Protein AF-A0A2S7TX68-F1 (afdb_monomer)

Solvent-accessible surface area (backbone atoms only — not comparable to full-atom values): 6000 Å² total; per-residue (Å²): 135,62,68,66,60,54,52,49,52,52,49,48,64,75,57,64,73,52,38,46,40,52,77,67,26,56,92,69,41,38,45,76,68,87,38,68,46,36,51,52,76,59,56,81,82,68,57,53,60,65,21,33,40,27,31,75,86,26,79,43,61,33,36,31,68,41,94,58,31,34,39,33,76,38,80,91,75,73,43,74,50,74,42,48,44,85,48,91,53,70,70,32,75,36,54,26,41,32,28,41,48,67,81,80,113

Foldseek 3Di:
DDVVVVVVVVVCVVVPAALLCVVVCNVVQKDFPPQKDFLLPDDQPSADFQKWWRFPVSHFIWGDHGPQKIWGCAPVVNGIDIDGLNDPHPRSVGMTTIIHGNVVD

Radius of gyration: 14.01 Å; Cα contacts (8 Å, |Δi|>4): 182; chains: 1; bounding box: 42×28×25 Å

Sequence (105 aa):
MNPALGREALLQWWQDTSAKSLLGSYRNNTTARGTSGLIKNFEPNDAQARDLAVTKSGLHVIVYLGDSRWIQADPAEGKVHTSSNTGDSIWFHMPVEILHCILLD

Mean predicted aligned error: 4.77 Å

Structure (mmCIF, N/CA/C/O backbone):
data_AF-A0A2S7TX68-F1
#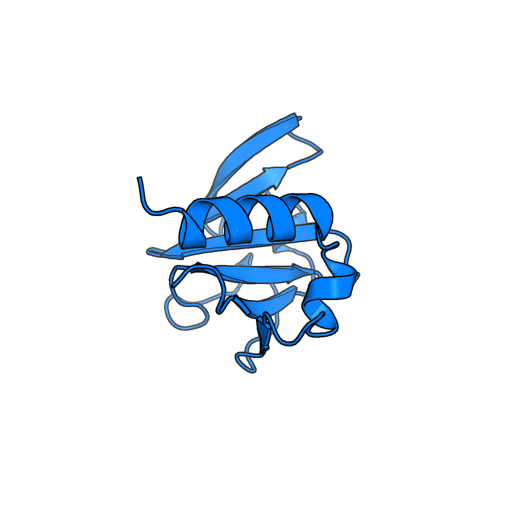
_entry.id   AF-A0A2S7TX68-F1
#
loop_
_atom_site.group_PDB
_atom_site.id
_atom_site.type_symbol
_atom_site.label_atom_id
_atom_site.label_alt_id
_atom_site.label_comp_id
_atom_site.label_asym_id
_atom_site.label_entity_id
_atom_site.label_seq_id
_atom_site.pdbx_PDB_ins_code
_atom_site.Cartn_x
_atom_site.Cartn_y
_atom_site.Cartn_z
_atom_site.occupancy
_atom_site.B_iso_or_equiv
_atom_site.auth_seq_id
_atom_site.auth_comp_id
_atom_site.auth_asym_id
_atom_site.auth_atom_id
_atom_site.pdbx_PDB_model_num
ATOM 1 N N . MET A 1 1 ? -27.936 -1.387 -13.273 1.00 60.06 1 MET A N 1
ATOM 2 C CA . MET A 1 1 ? -27.060 -0.729 -12.275 1.00 60.06 1 MET A CA 1
ATOM 3 C C . MET A 1 1 ? -27.665 -0.926 -10.898 1.00 60.06 1 MET A C 1
ATOM 5 O O . MET A 1 1 ? -28.875 -0.789 -10.778 1.00 60.06 1 MET A O 1
ATOM 9 N N . ASN A 1 2 ? -26.858 -1.272 -9.891 1.00 87.38 2 ASN A N 1
ATOM 10 C CA . ASN A 1 2 ? -27.320 -1.383 -8.507 1.00 87.38 2 ASN A CA 1
ATOM 11 C C . ASN A 1 2 ? -27.215 0.004 -7.832 1.00 87.38 2 ASN A C 1
ATOM 13 O O . ASN A 1 2 ? -26.095 0.486 -7.645 1.00 87.38 2 ASN A O 1
ATOM 17 N N . PRO A 1 3 ? -28.334 0.666 -7.486 1.00 85.88 3 PRO A N 1
ATOM 18 C CA . PRO A 1 3 ? -28.313 2.008 -6.903 1.00 85.88 3 PRO A CA 1
ATOM 19 C C . PRO A 1 3 ? -27.631 2.057 -5.528 1.00 85.88 3 PRO A C 1
ATOM 21 O O . PRO A 1 3 ? -27.073 3.095 -5.174 1.00 85.88 3 PRO A O 1
ATOM 24 N N . ALA A 1 4 ? -27.602 0.945 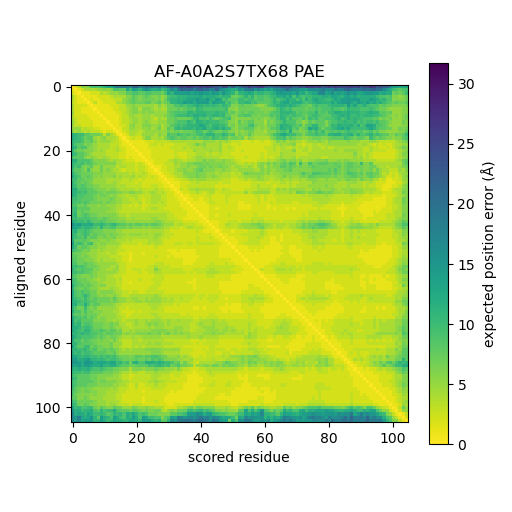-4.783 1.00 85.69 4 ALA A N 1
ATOM 25 C CA . ALA A 1 4 ? -26.864 0.863 -3.525 1.00 85.69 4 ALA A CA 1
ATOM 26 C C . ALA A 1 4 ? -25.349 0.983 -3.757 1.00 85.69 4 ALA A C 1
ATOM 28 O O . ALA A 1 4 ? -24.699 1.796 -3.108 1.00 85.69 4 ALA A O 1
ATOM 29 N N . LEU A 1 5 ? -24.806 0.268 -4.751 1.00 84.62 5 LEU A N 1
ATOM 30 C CA . LEU A 1 5 ? -23.384 0.365 -5.114 1.00 84.62 5 LEU A CA 1
ATOM 31 C C . LEU A 1 5 ? -23.020 1.763 -5.631 1.00 84.62 5 LEU A C 1
ATOM 33 O O . LEU A 1 5 ? -21.951 2.275 -5.320 1.00 84.62 5 LEU A O 1
ATOM 37 N N . GLY A 1 6 ? -23.924 2.407 -6.379 1.00 86.25 6 GLY A N 1
ATOM 38 C CA . GLY A 1 6 ? -23.725 3.787 -6.831 1.00 86.25 6 GLY A CA 1
ATOM 39 C C . GLY A 1 6 ? -23.638 4.783 -5.670 1.00 86.25 6 GLY A C 1
ATOM 40 O O . GLY A 1 6 ? -22.769 5.652 -5.663 1.00 86.25 6 GLY A O 1
ATOM 41 N N . ARG A 1 7 ? -24.502 4.634 -4.659 1.00 86.62 7 ARG A N 1
ATOM 42 C CA . ARG A 1 7 ? -24.459 5.452 -3.441 1.00 86.62 7 ARG A CA 1
ATOM 43 C C . ARG A 1 7 ? -23.177 5.218 -2.644 1.00 86.62 7 ARG A C 1
ATOM 45 O O . ARG A 1 7 ? -22.575 6.189 -2.198 1.00 86.62 7 ARG A O 1
ATOM 52 N N . GLU A 1 8 ? -22.761 3.967 -2.475 1.00 82.88 8 GLU A N 1
ATOM 53 C CA . GLU A 1 8 ? -21.527 3.646 -1.752 1.00 82.88 8 GLU A CA 1
ATOM 54 C C . GLU A 1 8 ? -20.292 4.197 -2.466 1.00 82.88 8 GLU A C 1
ATOM 56 O O . GLU A 1 8 ? -19.464 4.834 -1.824 1.00 82.88 8 GLU A O 1
ATOM 61 N N . ALA A 1 9 ? -20.205 4.084 -3.793 1.00 82.38 9 ALA A N 1
ATOM 62 C CA . ALA A 1 9 ? -19.108 4.683 -4.554 1.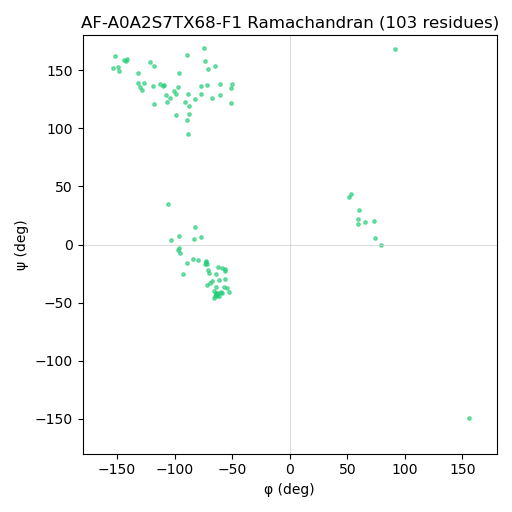00 82.38 9 ALA A CA 1
ATOM 63 C C . ALA A 1 9 ? -19.019 6.210 -4.359 1.00 82.38 9 ALA A C 1
ATOM 65 O O . ALA A 1 9 ? -17.930 6.749 -4.165 1.00 82.38 9 ALA A O 1
ATOM 66 N N . LEU A 1 10 ? -20.162 6.909 -4.352 1.00 85.38 10 LEU A N 1
ATOM 67 C CA . LEU A 1 10 ? -20.210 8.351 -4.083 1.00 85.38 10 LEU A CA 1
ATOM 68 C C . LEU A 1 10 ? -19.792 8.691 -2.650 1.00 85.38 10 LEU A C 1
ATOM 70 O O . LEU A 1 10 ? -19.084 9.674 -2.440 1.00 85.38 10 LEU A O 1
ATOM 74 N N . LEU A 1 11 ? -20.213 7.889 -1.669 1.00 84.19 11 LEU A N 1
ATOM 75 C CA . LEU A 1 11 ? -19.794 8.066 -0.281 1.00 84.19 11 LEU A CA 1
ATOM 76 C C . LEU A 1 11 ? -18.291 7.851 -0.117 1.00 84.19 11 LEU A C 1
ATOM 78 O O . LEU A 1 11 ? -17.657 8.647 0.565 1.00 84.19 11 LEU A O 1
ATOM 82 N N . GLN A 1 12 ? -17.716 6.840 -0.772 1.00 78.69 12 GLN A N 1
ATOM 83 C CA . GLN A 1 12 ? -16.273 6.594 -0.751 1.00 78.69 12 GLN A CA 1
ATOM 84 C C . GLN A 1 12 ? -15.491 7.741 -1.385 1.00 78.69 12 GLN A C 1
ATOM 86 O O . GLN A 1 12 ? -14.522 8.205 -0.798 1.00 78.69 12 GLN A O 1
ATOM 91 N N . TRP A 1 13 ? -15.946 8.255 -2.530 1.00 83.06 13 TRP A N 1
ATOM 92 C CA . TRP A 1 13 ? -15.321 9.419 -3.157 1.00 83.06 13 TRP A CA 1
ATOM 93 C C . TRP A 1 13 ? -15.405 10.66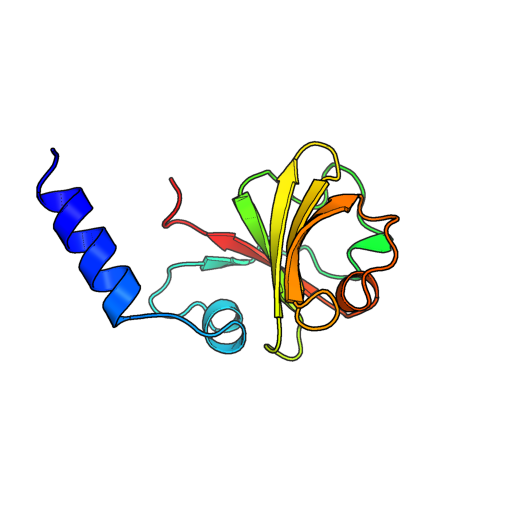9 -2.270 1.00 83.06 13 TRP A C 1
ATOM 95 O O . TRP A 1 13 ? -14.431 11.401 -2.129 1.00 83.06 13 TRP A O 1
ATOM 105 N N . TRP A 1 14 ? -16.554 10.906 -1.629 1.00 85.00 14 TRP A N 1
ATOM 106 C CA . TRP A 1 14 ? -16.724 12.035 -0.710 1.00 85.00 14 TRP A CA 1
ATOM 107 C C . TRP A 1 14 ? -15.879 11.896 0.563 1.00 85.00 14 TRP A C 1
ATOM 109 O O . TRP A 1 14 ? -15.454 12.888 1.150 1.00 85.00 14 TRP A O 1
ATOM 119 N N . GLN A 1 15 ? -15.657 10.661 1.008 1.00 82.88 15 GLN A N 1
ATOM 120 C CA . GLN A 1 15 ? -14.942 10.315 2.237 1.00 82.88 15 GLN A CA 1
ATOM 121 C C . GLN A 1 15 ? -13.545 9.779 1.926 1.00 82.88 15 GLN A C 1
ATOM 123 O O . GLN A 1 15 ? -13.054 8.888 2.628 1.00 82.88 15 GLN A O 1
ATOM 128 N N . ASP A 1 16 ? -12.930 10.324 0.873 1.00 81.44 16 ASP A N 1
ATOM 129 C CA . ASP A 1 16 ? -11.615 9.906 0.419 1.00 81.44 16 ASP A CA 1
ATOM 130 C C . ASP A 1 16 ? -10.619 9.897 1.585 1.00 81.44 16 ASP A C 1
ATOM 132 O O . ASP A 1 16 ? -10.611 10.773 2.460 1.00 81.44 16 ASP A O 1
ATOM 136 N N . THR A 1 17 ? -9.837 8.826 1.659 1.00 84.50 17 THR A N 1
ATOM 137 C CA . THR A 1 17 ? -9.131 8.446 2.881 1.00 84.50 17 THR A CA 1
ATOM 138 C C . THR A 1 17 ? -7.629 8.471 2.646 1.00 84.50 17 THR A C 1
ATOM 140 O O . THR A 1 17 ? -7.094 7.739 1.821 1.00 84.50 17 THR A O 1
ATOM 143 N N . SER A 1 18 ? -6.923 9.293 3.427 1.00 88.88 18 SER A N 1
ATOM 144 C CA . SER A 1 18 ? -5.458 9.339 3.388 1.00 88.88 18 SER A CA 1
ATOM 145 C C . SER A 1 18 ? -4.828 8.018 3.847 1.00 88.88 18 SER A C 1
ATOM 147 O O . SER A 1 18 ? -5.385 7.320 4.698 1.00 88.88 18 SER A O 1
ATOM 149 N N . ALA A 1 19 ? -3.613 7.719 3.381 1.00 86.38 19 ALA A N 1
ATOM 150 C CA . ALA A 1 19 ? -2.837 6.569 3.855 1.00 86.38 19 ALA A CA 1
ATOM 151 C C . ALA A 1 19 ? -2.701 6.548 5.394 1.00 86.38 19 ALA A C 1
ATOM 153 O O . ALA A 1 19 ? -2.902 5.516 6.032 1.00 86.38 19 ALA A O 1
ATOM 154 N N . LYS A 1 20 ? -2.477 7.706 6.025 1.00 90.62 20 LYS A N 1
ATOM 155 C CA . LYS A 1 20 ? -2.468 7.834 7.491 1.00 90.62 20 LYS A CA 1
ATOM 156 C C . LYS A 1 20 ? -3.797 7.426 8.140 1.00 90.62 20 LYS A C 1
ATOM 158 O O . LYS A 1 20 ? -3.797 6.779 9.184 1.00 90.62 20 LYS A O 1
ATOM 163 N N . SER A 1 21 ? -4.923 7.800 7.538 1.00 89.06 21 SER A N 1
ATOM 164 C CA . SER A 1 21 ? -6.257 7.446 8.034 1.00 89.06 21 SER A CA 1
ATOM 165 C C . SER A 1 21 ? -6.555 5.948 7.882 1.00 89.06 21 SER A C 1
ATOM 167 O O . SER A 1 21 ? -7.214 5.381 8.753 1.00 89.06 21 SER A O 1
ATOM 169 N N . LEU A 1 22 ? -6.033 5.291 6.836 1.00 88.69 22 LEU A N 1
ATOM 170 C CA . LEU A 1 22 ? -6.135 3.834 6.667 1.00 88.69 22 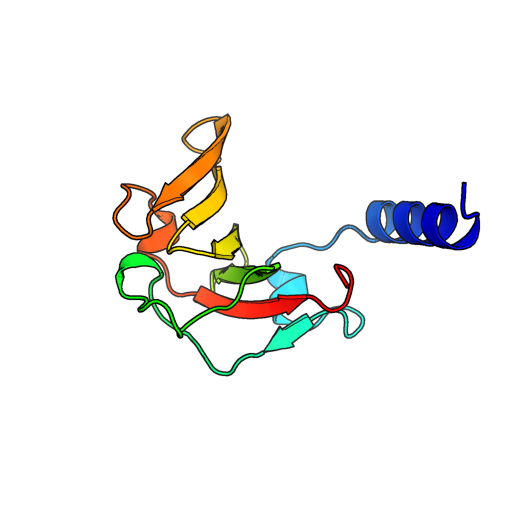LEU A CA 1
ATOM 171 C C . LEU A 1 22 ? -5.446 3.085 7.818 1.00 88.69 22 LEU A C 1
ATOM 173 O O . LEU A 1 22 ? -6.046 2.190 8.404 1.00 88.69 22 LEU A O 1
ATOM 177 N N . LEU A 1 23 ? -4.241 3.502 8.229 1.00 89.56 23 LEU A N 1
ATOM 178 C CA . LEU A 1 23 ? -3.571 2.926 9.411 1.00 89.56 23 LEU A CA 1
ATOM 179 C C . LEU A 1 23 ? -4.420 3.049 10.684 1.00 89.56 23 LEU A C 1
ATOM 181 O O . LEU A 1 23 ? -4.426 2.153 11.522 1.00 89.56 23 LEU A O 1
ATOM 185 N N . GLY A 1 24 ? -5.153 4.156 10.821 1.00 88.12 24 GLY A N 1
ATOM 186 C CA . GLY A 1 24 ? -6.062 4.406 11.940 1.00 88.12 24 GLY A CA 1
ATOM 187 C C . GLY A 1 24 ? -7.393 3.655 11.862 1.00 88.12 24 GLY A C 1
ATOM 188 O O . GLY A 1 24 ? -8.270 3.928 12.676 1.00 88.12 24 GLY A O 1
ATOM 189 N N . SER A 1 25 ? -7.572 2.755 10.888 1.00 85.31 25 SER A N 1
ATOM 190 C CA . SER A 1 25 ? -8.835 2.050 10.637 1.00 85.31 25 SER A CA 1
ATOM 191 C C . SER A 1 25 ? -10.019 3.007 10.485 1.00 85.31 25 SER A C 1
ATOM 193 O O . SER A 1 25 ? -11.090 2.786 11.051 1.00 85.31 25 SER A O 1
ATOM 195 N N . TYR A 1 26 ? -9.830 4.108 9.745 1.00 84.50 26 TYR A N 1
ATOM 196 C CA . TYR A 1 26 ? -10.869 5.118 9.557 1.00 84.50 26 TYR A CA 1
ATOM 197 C C . TYR A 1 26 ? -12.185 4.474 9.103 1.00 84.50 26 TYR A C 1
ATOM 199 O O . TYR A 1 26 ? -12.246 3.765 8.098 1.00 84.50 26 TYR A O 1
ATOM 207 N N . ARG A 1 27 ? -13.236 4.706 9.900 1.00 84.38 27 ARG A N 1
ATOM 208 C CA . ARG A 1 27 ? -14.588 4.148 9.718 1.00 84.38 27 ARG A CA 1
ATOM 209 C C . ARG A 1 27 ? -14.667 2.616 9.723 1.00 84.38 27 ARG A C 1
ATOM 211 O O . ARG A 1 27 ? -15.653 2.067 9.248 1.00 84.38 27 ARG A O 1
ATOM 218 N N . ASN A 1 28 ? -13.679 1.945 10.315 1.00 85.44 28 ASN A N 1
ATOM 219 C CA . ASN A 1 28 ? -13.567 0.487 10.393 1.00 85.44 28 ASN A CA 1
ATOM 220 C C . ASN A 1 28 ? -13.494 -0.198 9.015 1.00 85.44 28 ASN A C 1
ATOM 222 O O . ASN A 1 28 ? -13.926 -1.336 8.865 1.00 85.44 28 ASN A O 1
ATOM 226 N N . ASN A 1 29 ? -12.950 0.496 8.010 1.00 85.75 29 ASN A N 1
ATOM 227 C CA . ASN A 1 29 ? -12.867 -0.010 6.635 1.00 85.75 29 ASN A CA 1
ATOM 228 C C . ASN A 1 29 ? -11.653 -0.919 6.381 1.00 85.75 29 ASN A C 1
ATOM 230 O O . ASN A 1 29 ? -11.582 -1.583 5.345 1.00 85.75 29 ASN A O 1
ATOM 234 N N . THR A 1 30 ? -10.697 -0.947 7.310 1.00 90.19 30 THR A N 1
ATOM 235 C CA . THR A 1 30 ? -9.479 -1.754 7.220 1.00 90.19 30 THR A CA 1
ATOM 236 C C . THR A 1 30 ? -9.231 -2.529 8.504 1.00 90.19 30 THR A C 1
ATOM 238 O O . THR A 1 30 ? -9.514 -2.037 9.595 1.00 90.19 30 THR A O 1
ATOM 241 N N . THR A 1 31 ? -8.645 -3.716 8.379 1.00 92.19 31 THR A N 1
ATOM 242 C CA . THR A 1 31 ? -8.189 -4.538 9.507 1.00 92.19 31 THR A CA 1
ATOM 243 C C . THR A 1 31 ? -6.723 -4.907 9.327 1.00 92.19 31 THR A C 1
ATOM 245 O O . THR A 1 31 ? -6.279 -5.208 8.223 1.00 92.19 31 THR A O 1
ATOM 248 N N . ALA A 1 32 ? -5.936 -4.861 10.402 1.00 92.88 32 ALA A N 1
ATOM 249 C CA . ALA A 1 32 ? -4.527 -5.237 10.336 1.00 92.88 32 ALA A CA 1
ATOM 250 C C . ALA A 1 32 ? -4.372 -6.755 10.173 1.00 92.88 32 ALA A C 1
ATOM 252 O O . ALA A 1 32 ? -5.027 -7.529 10.871 1.00 92.88 32 ALA A O 1
ATOM 253 N N . ARG A 1 33 ? -3.454 -7.183 9.299 1.00 91.19 33 ARG A N 1
ATOM 254 C CA . ARG A 1 33 ? -3.091 -8.602 9.144 1.00 91.19 33 ARG A CA 1
ATOM 255 C C . ARG A 1 33 ? -2.129 -9.116 10.209 1.00 91.19 33 ARG A C 1
ATOM 257 O O . ARG A 1 33 ? -1.879 -10.315 10.275 1.00 91.19 33 ARG A O 1
ATOM 264 N N . GLY A 1 34 ? -1.514 -8.211 10.967 1.00 91.62 34 GLY A N 1
ATOM 265 C CA . GLY A 1 34 ? -0.381 -8.525 11.840 1.00 91.62 34 GLY A CA 1
ATOM 266 C C . GLY A 1 34 ? 0.935 -8.753 11.087 1.00 91.62 34 GLY A C 1
ATOM 267 O O . GLY A 1 34 ? 1.930 -9.115 11.708 1.00 91.62 34 GLY A O 1
ATOM 268 N N . THR A 1 35 ? 0.959 -8.533 9.767 1.00 95.19 35 THR A N 1
ATOM 269 C CA . THR A 1 35 ? 2.180 -8.577 8.954 1.00 95.19 35 THR A CA 1
ATOM 270 C C . THR A 1 35 ? 2.701 -7.162 8.729 1.00 95.19 35 THR A C 1
ATOM 272 O O . THR A 1 35 ? 1.955 -6.270 8.324 1.00 95.19 35 THR A O 1
ATOM 275 N N . SER A 1 36 ? 3.989 -6.946 9.000 1.00 96.81 36 SER A N 1
ATOM 276 C CA . SER A 1 36 ? 4.654 -5.652 8.829 1.00 96.81 36 SER A CA 1
ATOM 277 C C . SER A 1 36 ? 6.125 -5.851 8.467 1.00 96.81 36 SER A C 1
ATOM 279 O O . SER A 1 36 ? 6.722 -6.862 8.832 1.00 96.81 36 SER A O 1
ATOM 281 N N . GLY A 1 37 ? 6.729 -4.896 7.761 1.00 96.38 37 GLY A N 1
ATOM 282 C CA . GLY A 1 37 ? 8.120 -5.021 7.324 1.00 96.38 37 GLY A CA 1
ATOM 283 C C . GLY A 1 37 ? 8.421 -4.179 6.095 1.00 96.38 37 GLY A C 1
ATOM 284 O O . GLY A 1 37 ? 7.830 -3.120 5.918 1.00 96.38 37 GLY A O 1
ATOM 285 N N . LEU A 1 38 ? 9.355 -4.637 5.265 1.00 97.25 38 LEU A N 1
ATOM 286 C CA . LEU A 1 38 ? 9.698 -4.008 3.989 1.00 97.25 38 LEU A CA 1
ATOM 287 C C . LEU A 1 38 ? 9.163 -4.888 2.865 1.00 97.25 38 LEU A C 1
ATOM 289 O O . LEU A 1 38 ? 9.495 -6.071 2.846 1.00 97.25 38 LEU A O 1
ATOM 293 N N . ILE A 1 39 ? 8.411 -4.329 1.915 1.00 96.31 39 ILE A N 1
ATOM 294 C CA . ILE A 1 39 ? 7.804 -5.108 0.817 1.00 96.31 39 ILE A CA 1
ATOM 295 C C . ILE A 1 39 ? 8.856 -5.924 0.061 1.00 96.31 39 ILE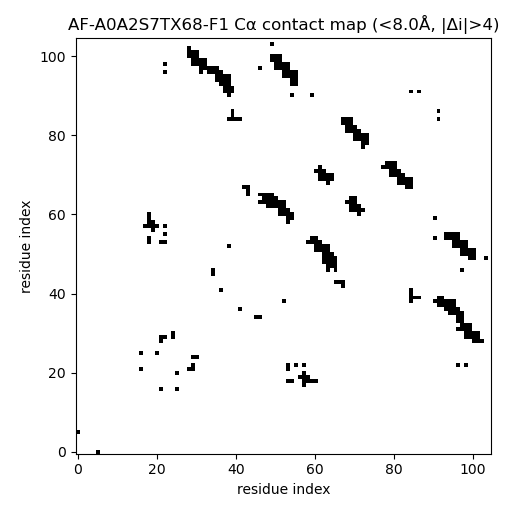 A C 1
ATOM 297 O O . ILE A 1 39 ? 8.604 -7.070 -0.296 1.00 96.31 39 ILE A O 1
ATOM 301 N N . LYS A 1 40 ? 10.063 -5.381 -0.128 1.00 95.75 40 LYS A N 1
ATOM 302 C CA . LYS A 1 40 ? 11.152 -6.091 -0.814 1.00 95.75 40 LYS A CA 1
ATOM 303 C C . LYS A 1 40 ? 11.574 -7.417 -0.164 1.00 95.75 40 LYS A C 1
ATOM 305 O O . LYS A 1 40 ? 12.211 -8.229 -0.820 1.00 95.75 40 LYS A O 1
ATOM 310 N N . ASN A 1 41 ? 11.251 -7.608 1.117 1.00 95.75 41 ASN A N 1
ATOM 311 C CA . ASN A 1 41 ? 11.563 -8.810 1.889 1.00 95.75 41 ASN A CA 1
ATOM 312 C C . ASN A 1 41 ? 10.342 -9.726 2.062 1.00 95.75 41 ASN A C 1
ATOM 314 O O . ASN A 1 41 ? 10.423 -10.679 2.828 1.00 95.75 41 ASN A O 1
ATOM 318 N N . PHE A 1 42 ? 9.203 -9.398 1.450 1.00 94.44 42 PHE A N 1
ATOM 319 C CA . PHE A 1 42 ? 7.983 -10.170 1.635 1.00 94.44 42 PHE A CA 1
ATOM 320 C C . PHE A 1 42 ? 8.013 -11.460 0.831 1.00 94.44 42 PHE A C 1
ATOM 322 O O . PHE A 1 42 ? 8.342 -11.458 -0.358 1.00 94.44 42 PHE A O 1
ATOM 329 N N . GLU A 1 43 ? 7.582 -12.529 1.479 1.00 91.12 43 GLU A N 1
ATOM 330 C CA . GLU A 1 43 ? 7.338 -13.836 0.897 1.00 91.12 43 GLU A CA 1
ATOM 331 C C . GLU A 1 43 ? 5.888 -13.938 0.379 1.00 91.12 43 GLU A C 1
ATOM 333 O O . GLU A 1 43 ? 5.018 -13.157 0.780 1.00 91.12 43 GLU A O 1
ATOM 338 N N . PRO A 1 44 ? 5.562 -14.913 -0.492 1.00 82.31 44 PRO A N 1
ATOM 339 C CA . PRO A 1 44 ? 4.245 -15.001 -1.135 1.00 82.31 44 PRO A CA 1
ATOM 340 C C . PRO A 1 44 ? 3.029 -15.051 -0.194 1.00 82.31 44 PRO A C 1
ATOM 342 O O . PRO A 1 44 ? 1.927 -14.715 -0.622 1.00 82.31 44 PRO A O 1
ATOM 345 N N . ASN A 1 45 ? 3.215 -15.465 1.065 1.00 87.50 45 ASN A N 1
ATOM 346 C CA . ASN A 1 45 ? 2.146 -15.604 2.061 1.00 87.50 45 ASN A CA 1
ATOM 347 C C . ASN A 1 45 ? 2.007 -14.396 3.005 1.00 87.50 45 ASN A C 1
ATOM 349 O O . ASN A 1 45 ? 1.070 -14.365 3.805 1.00 87.50 45 ASN A O 1
ATOM 353 N N . ASP A 1 46 ? 2.898 -13.406 2.910 1.00 92.75 46 ASP A N 1
ATOM 354 C CA . ASP A 1 46 ? 2.901 -12.224 3.786 1.00 92.75 46 ASP A CA 1
ATOM 355 C C . ASP A 1 46 ? 1.760 -11.242 3.460 1.00 92.75 46 ASP A C 1
ATOM 357 O O . ASP A 1 46 ? 1.387 -10.392 4.271 1.00 92.75 46 ASP A O 1
ATOM 361 N N . ALA A 1 47 ? 1.162 -11.372 2.276 1.00 93.69 47 ALA A N 1
ATOM 362 C CA . ALA A 1 47 ? -0.012 -10.622 1.854 1.00 93.69 47 ALA A CA 1
ATOM 363 C C . ALA A 1 47 ? -0.928 -11.506 0.995 1.00 93.69 47 ALA A C 1
ATOM 365 O O . ALA A 1 47 ? -0.501 -12.498 0.408 1.00 93.69 47 ALA A O 1
ATOM 366 N N . GLN A 1 48 ? -2.201 -11.139 0.895 1.00 93.69 48 GLN A N 1
ATOM 367 C CA . GLN A 1 48 ? -3.154 -11.707 -0.056 1.00 93.69 48 GLN A CA 1
ATOM 368 C C . GLN A 1 48 ? -3.645 -10.627 -1.009 1.00 93.69 48 GLN A C 1
ATOM 370 O O . GLN A 1 48 ? -3.615 -9.434 -0.702 1.00 93.69 48 GLN A O 1
ATOM 375 N N . ALA A 1 49 ? -4.055 -11.046 -2.205 1.00 93.12 49 ALA A N 1
ATOM 376 C CA . ALA A 1 49 ? -4.573 -10.118 -3.196 1.00 93.12 49 ALA A CA 1
ATOM 377 C C . ALA A 1 49 ? -5.659 -9.228 -2.569 1.00 93.12 49 ALA A C 1
ATOM 379 O O . ALA A 1 49 ? -6.507 -9.726 -1.828 1.00 93.12 49 ALA A O 1
ATOM 380 N N . ARG A 1 50 ? -5.629 -7.932 -2.910 1.00 91.19 50 ARG A N 1
ATOM 381 C CA . ARG A 1 50 ? -6.480 -6.852 -2.369 1.00 91.19 50 ARG A CA 1
ATOM 382 C C . ARG A 1 50 ? -6.055 -6.299 -1.006 1.00 91.19 50 ARG A C 1
ATOM 384 O O . ARG A 1 50 ? -6.673 -5.345 -0.534 1.00 91.19 50 ARG A O 1
ATOM 391 N N . ASP A 1 51 ? -4.988 -6.818 -0.409 1.00 94.69 51 ASP A N 1
ATOM 392 C CA . ASP A 1 51 ? -4.382 -6.173 0.749 1.00 94.69 51 ASP A CA 1
ATOM 393 C C . ASP A 1 51 ? -3.656 -4.879 0.364 1.00 94.69 51 ASP A C 1
ATOM 395 O O . ASP A 1 51 ? -3.137 -4.709 -0.744 1.00 94.69 51 ASP A O 1
ATOM 399 N N . LEU A 1 52 ? -3.607 -3.967 1.328 1.00 95.25 52 LEU A N 1
ATOM 400 C CA . LEU A 1 52 ? -2.946 -2.679 1.256 1.00 95.25 52 LEU A CA 1
ATOM 401 C C . LEU A 1 52 ? -1.672 -2.727 2.097 1.00 95.25 52 LEU A C 1
ATOM 403 O O . LEU A 1 52 ? -1.728 -2.946 3.305 1.00 95.25 52 LEU A O 1
ATOM 407 N N . ALA A 1 53 ? -0.529 -2.455 1.480 1.00 96.75 53 ALA A N 1
ATOM 408 C CA . ALA A 1 53 ? 0.687 -2.099 2.186 1.00 96.75 53 ALA A CA 1
ATOM 409 C C . ALA A 1 53 ? 0.729 -0.585 2.375 1.00 96.75 53 ALA A C 1
ATOM 411 O O . ALA A 1 53 ? 0.942 0.172 1.425 1.00 96.75 53 ALA A O 1
ATOM 412 N N . VAL A 1 54 ? 0.513 -0.139 3.609 1.00 96.69 54 VAL A N 1
ATOM 413 C CA . VAL A 1 54 ? 0.529 1.283 3.955 1.00 96.69 54 VAL A CA 1
ATOM 414 C C . VAL A 1 54 ? 1.831 1.598 4.672 1.00 96.69 54 VAL A C 1
ATOM 416 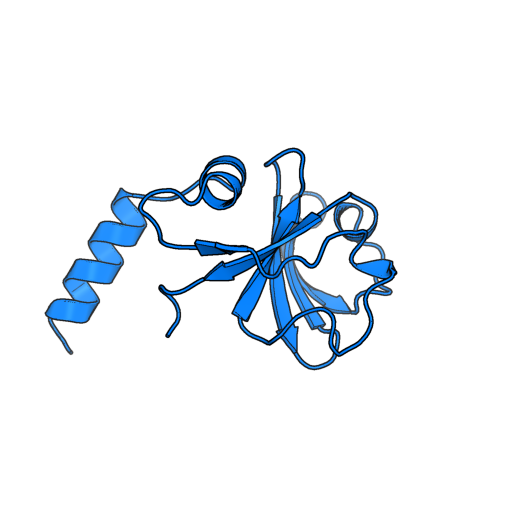O O . VAL A 1 54 ? 2.169 0.947 5.660 1.00 96.69 54 VAL A O 1
ATOM 419 N N . THR A 1 55 ? 2.582 2.593 4.194 1.00 97.00 55 THR A N 1
ATOM 420 C CA . THR A 1 55 ? 3.828 2.999 4.861 1.00 97.00 55 THR A CA 1
ATOM 421 C C . THR A 1 55 ? 3.534 3.460 6.282 1.00 97.00 55 THR A C 1
ATOM 423 O O . THR A 1 55 ? 2.578 4.195 6.507 1.00 97.00 55 THR A O 1
ATOM 426 N N . LYS A 1 56 ? 4.363 3.080 7.261 1.00 95.31 56 LYS A N 1
ATOM 427 C CA . LYS A 1 56 ? 4.164 3.461 8.674 1.00 95.31 56 LYS A CA 1
ATOM 428 C C . LYS A 1 56 ? 4.232 4.977 8.903 1.00 95.31 56 LYS A C 1
ATOM 430 O O . LYS A 1 56 ? 3.723 5.467 9.906 1.00 95.31 56 LYS A O 1
ATOM 435 N N . SER A 1 57 ? 4.820 5.731 7.970 1.00 93.50 57 SER A N 1
ATOM 436 C CA . SER A 1 57 ? 4.765 7.199 7.944 1.00 93.50 57 SER A CA 1
ATOM 437 C C . SER A 1 57 ? 3.386 7.752 7.550 1.00 93.50 57 SER A C 1
ATOM 439 O O . SER A 1 57 ? 3.110 8.927 7.783 1.00 93.50 57 SER A O 1
ATOM 441 N N . GLY A 1 58 ? 2.517 6.924 6.964 1.00 93.00 58 GLY A N 1
ATOM 442 C CA . GLY A 1 58 ? 1.198 7.300 6.463 1.00 93.00 58 GLY A CA 1
ATOM 443 C C . GLY A 1 58 ? 1.246 8.119 5.173 1.00 93.00 58 GLY A C 1
ATOM 444 O O . GLY A 1 58 ? 0.283 8.825 4.883 1.00 93.00 58 GLY A O 1
ATOM 445 N N . LEU A 1 59 ? 2.359 8.065 4.431 1.00 94.44 59 LEU A N 1
ATOM 446 C CA . LEU A 1 59 ? 2.584 8.879 3.230 1.00 94.44 59 LEU A CA 1
ATOM 447 C C . LEU A 1 59 ? 2.167 8.188 1.932 1.00 94.44 59 LEU A C 1
ATOM 449 O O . LEU A 1 59 ? 1.894 8.872 0.953 1.00 94.44 59 LEU A O 1
ATOM 453 N N . HIS A 1 60 ? 2.148 6.856 1.909 1.00 95.56 60 HIS A N 1
ATOM 454 C CA . HIS A 1 60 ? 1.955 6.094 0.677 1.00 95.56 60 HIS A CA 1
ATOM 455 C C . HIS A 1 60 ? 1.228 4.778 0.930 1.00 95.56 60 HIS A C 1
ATOM 457 O O . HIS A 1 60 ? 1.375 4.182 2.001 1.00 95.56 60 HIS A O 1
ATOM 463 N N . VAL A 1 61 ? 0.468 4.331 -0.067 1.00 95.50 61 VAL A N 1
ATOM 464 C CA . VAL A 1 61 ? -0.255 3.057 -0.066 1.00 95.50 61 VAL A CA 1
ATOM 465 C C . VAL A 1 61 ? 0.007 2.311 -1.369 1.00 95.50 61 VAL A C 1
ATOM 467 O O . VAL A 1 61 ? 0.036 2.900 -2.448 1.00 95.50 61 VAL A O 1
ATOM 470 N N . ILE A 1 62 ? 0.204 1.003 -1.253 1.00 96.19 62 ILE A N 1
ATOM 471 C CA . ILE A 1 62 ? 0.495 0.094 -2.360 1.00 96.19 62 ILE A CA 1
ATOM 472 C C . ILE A 1 62 ? -0.469 -1.083 -2.247 1.00 96.19 62 ILE A C 1
ATOM 474 O O . ILE A 1 62 ? -0.667 -1.608 -1.155 1.00 96.19 62 ILE A O 1
ATOM 478 N N . VAL A 1 63 ? -1.069 -1.511 -3.355 1.00 95.81 63 VAL A N 1
ATOM 479 C CA . VAL A 1 63 ? -2.024 -2.629 -3.357 1.00 95.81 63 VAL A CA 1
ATOM 480 C C . VAL A 1 63 ? -1.331 -3.898 -3.831 1.00 95.81 63 VAL A C 1
ATOM 482 O O . VAL A 1 63 ? -0.664 -3.893 -4.870 1.00 95.81 63 VAL A O 1
ATOM 485 N N . TYR A 1 64 ? -1.512 -4.994 -3.098 1.00 95.81 64 TYR A N 1
ATOM 486 C CA . TYR A 1 64 ? -1.039 -6.305 -3.520 1.00 95.81 64 TYR A CA 1
ATOM 487 C C . TYR A 1 64 ? -2.024 -6.945 -4.502 1.00 95.81 64 TYR A C 1
ATOM 489 O O . TYR A 1 64 ? -3.212 -7.096 -4.209 1.00 95.81 64 TYR A O 1
ATOM 497 N N . LEU A 1 65 ? -1.534 -7.341 -5.676 1.00 94.56 65 LEU A N 1
ATOM 498 C CA . LEU A 1 65 ? -2.335 -7.978 -6.726 1.00 94.56 65 LEU A CA 1
ATOM 499 C C . LEU A 1 65 ? -2.273 -9.512 -6.691 1.00 94.56 65 LEU A C 1
ATOM 501 O O . LEU A 1 65 ? -3.006 -10.156 -7.440 1.00 94.56 65 LEU A O 1
ATOM 505 N N . GLY A 1 66 ? -1.418 -10.094 -5.845 1.00 93.25 66 GLY A N 1
ATOM 506 C CA . GLY A 1 66 ? -1.047 -11.510 -5.915 1.00 93.25 66 GLY A CA 1
ATOM 507 C C . GLY A 1 66 ? 0.203 -11.742 -6.771 1.00 93.25 66 GLY A C 1
ATOM 508 O O . GLY A 1 66 ? 0.671 -10.844 -7.472 1.00 93.25 66 GLY A O 1
ATOM 509 N N . ASP A 1 67 ? 0.759 -12.951 -6.703 1.00 92.19 67 ASP A N 1
ATOM 510 C CA . ASP A 1 67 ? 1.958 -13.370 -7.450 1.00 92.19 67 ASP A CA 1
ATOM 511 C C . ASP A 1 67 ? 3.155 -12.415 -7.298 1.00 92.19 67 ASP A C 1
ATOM 513 O O . ASP A 1 67 ? 3.829 -12.080 -8.273 1.00 92.19 67 ASP A O 1
ATOM 517 N N . SER A 1 68 ? 3.388 -11.904 -6.085 1.00 92.25 68 SER A N 1
ATOM 518 C CA . SER A 1 68 ? 4.447 -10.925 -5.795 1.00 92.25 68 SER A CA 1
ATOM 519 C C . SER A 1 68 ? 4.335 -9.611 -6.587 1.00 92.25 68 SER A C 1
ATOM 521 O O . SER A 1 68 ? 5.309 -8.860 -6.651 1.00 92.25 68 SER A O 1
ATOM 523 N N . ARG A 1 69 ? 3.165 -9.300 -7.169 1.00 94.81 69 ARG A N 1
ATOM 524 C CA . ARG A 1 69 ? 2.902 -8.064 -7.921 1.00 94.81 69 ARG A CA 1
ATOM 525 C C . ARG A 1 69 ? 2.223 -7.010 -7.059 1.00 94.81 69 ARG A C 1
ATOM 527 O O . ARG A 1 69 ? 1.238 -7.279 -6.373 1.00 94.81 69 ARG A O 1
ATOM 534 N N . TRP A 1 70 ? 2.706 -5.784 -7.185 1.00 96.25 70 TRP A N 1
ATOM 535 C CA . TRP A 1 70 ? 2.265 -4.627 -6.419 1.00 96.25 70 TRP A CA 1
ATOM 536 C C . TRP A 1 70 ? 1.930 -3.481 -7.363 1.00 96.25 70 TRP A C 1
ATOM 538 O O . TRP A 1 70 ? 2.718 -3.188 -8.260 1.00 96.25 70 TRP A O 1
ATOM 548 N N . ILE A 1 71 ? 0.781 -2.835 -7.175 1.00 96.56 71 ILE A N 1
ATOM 549 C CA . ILE A 1 71 ? 0.365 -1.665 -7.958 1.00 96.56 71 ILE A CA 1
ATOM 550 C C . ILE A 1 71 ? 0.340 -0.414 -7.086 1.00 96.56 71 ILE A C 1
ATOM 552 O O . ILE A 1 71 ? -0.105 -0.443 -5.937 1.00 96.56 71 ILE A O 1
ATOM 556 N N . GLN A 1 72 ? 0.827 0.691 -7.641 1.00 95.75 72 GLN A N 1
ATOM 557 C CA . GLN A 1 72 ? 0.929 1.966 -6.940 1.00 95.75 72 GLN A CA 1
ATOM 558 C C . GLN A 1 72 ? 0.892 3.149 -7.898 1.00 95.75 72 GLN A C 1
ATOM 560 O O . GLN A 1 72 ? 1.329 3.041 -9.043 1.00 95.75 72 GLN A O 1
ATOM 565 N N . ALA A 1 73 ? 0.414 4.288 -7.400 1.00 94.69 73 ALA A N 1
ATOM 566 C CA . ALA A 1 73 ? 0.582 5.588 -8.038 1.00 94.69 73 ALA A CA 1
ATOM 567 C C . ALA A 1 73 ? 1.902 6.203 -7.559 1.00 94.69 73 ALA A C 1
ATOM 569 O O . ALA A 1 73 ? 1.944 6.784 -6.481 1.00 94.69 73 ALA A O 1
ATOM 570 N N . ASP A 1 74 ? 2.986 6.035 -8.314 1.00 92.00 74 ASP A N 1
ATOM 571 C CA . ASP A 1 74 ? 4.313 6.461 -7.859 1.00 92.00 74 ASP A CA 1
ATOM 572 C C . ASP A 1 74 ? 4.579 7.933 -8.227 1.00 92.00 74 ASP A C 1
ATOM 574 O O . ASP A 1 74 ? 4.596 8.262 -9.420 1.00 92.00 74 ASP A O 1
ATOM 578 N N . PRO A 1 75 ? 4.807 8.827 -7.241 1.00 90.75 75 PRO A N 1
ATOM 579 C CA . PRO A 1 75 ? 5.112 10.230 -7.509 1.00 90.75 75 PRO A CA 1
ATOM 580 C C . PRO A 1 75 ? 6.393 10.444 -8.324 1.00 90.75 75 PRO A C 1
ATOM 582 O O . PRO A 1 75 ? 6.463 11.416 -9.071 1.00 90.75 75 PRO A O 1
ATOM 585 N N . ALA A 1 76 ? 7.394 9.563 -8.199 1.00 89.81 76 ALA A N 1
ATOM 586 C CA . ALA A 1 76 ? 8.653 9.682 -8.936 1.00 89.81 76 ALA A CA 1
ATOM 587 C C . ALA A 1 76 ? 8.477 9.360 -10.429 1.00 89.81 76 ALA A C 1
ATOM 589 O O . ALA A 1 76 ? 9.095 9.992 -11.281 1.00 89.81 76 ALA A O 1
ATOM 590 N N . GLU A 1 77 ? 7.592 8.413 -10.743 1.00 90.75 77 GLU A N 1
ATOM 591 C CA . GLU A 1 77 ? 7.276 7.994 -12.114 1.00 90.75 77 GLU A CA 1
ATOM 592 C C . GLU A 1 77 ? 6.133 8.808 -12.746 1.00 90.75 77 GLU A C 1
ATOM 594 O O . GLU A 1 77 ? 5.911 8.736 -13.955 1.00 90.75 77 GLU A O 1
ATOM 599 N N . GLY A 1 78 ? 5.358 9.542 -11.937 1.00 93.88 78 GLY A N 1
ATOM 600 C CA . GLY A 1 78 ? 4.216 10.341 -12.390 1.00 93.88 78 GLY A CA 1
ATOM 601 C C . GLY A 1 78 ? 3.060 9.516 -12.971 1.00 93.88 78 GLY A C 1
ATOM 602 O O . GLY A 1 78 ? 2.240 10.046 -13.721 1.00 93.88 78 GLY A O 1
ATOM 603 N N . LYS A 1 79 ? 2.996 8.213 -12.669 1.00 92.62 79 LYS A N 1
ATOM 604 C CA . LYS A 1 79 ? 1.993 7.284 -13.212 1.00 92.62 79 LYS A CA 1
ATOM 605 C C . LYS A 1 79 ? 1.698 6.135 -12.254 1.00 92.62 79 LYS A C 1
ATOM 607 O O . LYS A 1 79 ? 2.491 5.803 -11.371 1.00 92.62 79 LYS A O 1
ATOM 612 N N . VAL A 1 80 ? 0.570 5.474 -12.501 1.00 95.38 80 VAL A N 1
ATOM 613 C CA . VAL A 1 80 ? 0.287 4.168 -11.905 1.00 95.38 80 VAL A CA 1
ATOM 614 C C . VAL A 1 80 ? 1.092 3.106 -12.641 1.00 95.38 80 VAL A C 1
ATOM 616 O O . VAL A 1 80 ? 1.061 3.039 -13.870 1.00 95.38 80 VAL A O 1
ATOM 619 N N . HIS A 1 81 ? 1.803 2.269 -11.899 1.00 94.69 81 HIS A N 1
ATOM 620 C CA . HIS A 1 81 ? 2.521 1.138 -12.467 1.00 94.69 81 HIS A CA 1
ATOM 621 C C . HIS A 1 81 ? 2.434 -0.079 -11.549 1.00 94.69 81 HIS A C 1
ATOM 623 O O . HIS A 1 81 ? 2.136 0.033 -10.359 1.00 94.69 81 HIS A O 1
ATOM 629 N N . THR A 1 82 ? 2.671 -1.253 -12.131 1.00 96.19 82 THR A N 1
ATOM 630 C CA . THR A 1 82 ? 2.801 -2.514 -11.398 1.00 96.19 82 THR A CA 1
ATOM 631 C C . THR A 1 82 ? 4.254 -2.966 -11.430 1.00 96.19 82 THR A C 1
ATOM 633 O O . THR A 1 82 ? 4.889 -2.895 -12.481 1.00 96.19 82 THR A O 1
ATOM 636 N N . SER A 1 83 ? 4.776 -3.441 -10.305 1.00 94.25 83 SER A N 1
ATOM 637 C CA . SER A 1 83 ? 6.131 -3.988 -10.189 1.00 94.25 83 SER A CA 1
ATOM 638 C C . SER A 1 83 ? 6.165 -5.188 -9.241 1.00 94.25 83 SER A C 1
ATOM 640 O O . SER A 1 83 ? 5.260 -5.381 -8.425 1.00 94.25 83 SER A O 1
ATOM 642 N N . SER A 1 84 ? 7.178 -6.047 -9.387 1.00 94.50 84 SER A N 1
ATOM 643 C CA . SER A 1 84 ? 7.454 -7.097 -8.402 1.00 94.50 84 SER A CA 1
ATOM 644 C C . SER A 1 84 ? 8.062 -6.488 -7.140 1.00 94.50 84 SER A C 1
ATOM 646 O O . SER A 1 84 ? 8.662 -5.420 -7.210 1.00 94.50 84 SER A O 1
ATOM 648 N N . ASN A 1 85 ? 7.978 -7.173 -5.999 1.00 90.88 85 ASN A N 1
ATOM 649 C CA . ASN A 1 85 ? 8.629 -6.735 -4.752 1.00 90.88 85 ASN A CA 1
ATOM 650 C C . ASN A 1 85 ? 10.152 -6.510 -4.879 1.00 90.88 85 ASN A C 1
ATOM 652 O O . ASN A 1 85 ? 10.727 -5.760 -4.096 1.00 90.88 85 ASN A O 1
ATOM 656 N N . THR A 1 86 ? 10.796 -7.109 -5.881 1.00 90.25 86 THR A N 1
ATOM 657 C CA . THR A 1 86 ? 12.211 -6.896 -6.226 1.00 90.25 86 THR A CA 1
ATOM 658 C C . THR A 1 86 ? 12.469 -5.661 -7.099 1.00 90.25 86 THR A C 1
ATOM 660 O O . THR A 1 86 ? 13.586 -5.490 -7.578 1.00 90.25 86 THR A O 1
ATOM 663 N N . GLY A 1 87 ? 11.450 -4.850 -7.390 1.00 87.44 87 GLY A N 1
ATOM 664 C CA . GLY A 1 87 ? 11.586 -3.639 -8.196 1.00 87.44 87 GLY A CA 1
ATOM 665 C C . GLY A 1 87 ? 12.253 -2.480 -7.450 1.00 87.44 87 GLY A C 1
ATOM 666 O O . GLY A 1 87 ? 12.375 -2.482 -6.225 1.00 87.44 87 GLY A O 1
ATOM 667 N N . ASP A 1 88 ? 12.609 -1.435 -8.195 1.00 86.69 88 ASP A N 1
ATOM 668 C CA . ASP A 1 88 ? 13.399 -0.298 -7.694 1.00 86.69 88 ASP A CA 1
ATOM 669 C C . ASP A 1 88 ? 12.579 0.771 -6.948 1.00 86.69 88 ASP A C 1
ATOM 671 O O . ASP A 1 88 ? 13.050 1.884 -6.706 1.00 86.69 88 ASP A O 1
ATOM 675 N N . SER A 1 89 ? 11.339 0.465 -6.557 1.00 91.69 89 SER A N 1
ATOM 676 C CA . SER A 1 89 ? 10.496 1.447 -5.878 1.00 91.69 89 SER A CA 1
ATOM 677 C C . SER A 1 89 ? 11.050 1.777 -4.489 1.00 91.69 89 SER A C 1
ATOM 679 O O . SER A 1 89 ? 11.230 0.899 -3.634 1.00 91.69 89 SER A O 1
ATOM 681 N N . ILE A 1 90 ? 11.263 3.072 -4.222 1.00 93.31 90 ILE A N 1
ATOM 682 C CA . ILE A 1 90 ? 11.705 3.563 -2.905 1.00 93.31 90 ILE A CA 1
ATOM 683 C C . ILE A 1 90 ? 10.748 3.126 -1.792 1.00 93.31 90 ILE A C 1
ATOM 685 O O . ILE A 1 90 ? 11.161 2.879 -0.660 1.00 93.31 90 ILE A O 1
ATOM 689 N N . TRP A 1 91 ? 9.468 2.967 -2.126 1.00 95.69 91 TRP A N 1
ATOM 690 C CA . TRP A 1 91 ? 8.427 2.590 -1.187 1.00 95.69 91 TRP A CA 1
ATOM 691 C C . TRP A 1 91 ? 8.566 1.139 -0.714 1.00 95.69 91 TRP A C 1
ATOM 693 O O . TRP A 1 91 ? 8.174 0.831 0.408 1.00 95.69 91 TRP A O 1
ATOM 703 N N . PHE A 1 92 ? 9.210 0.262 -1.497 1.00 95.88 92 PHE A N 1
ATOM 704 C CA . PHE A 1 92 ? 9.482 -1.123 -1.084 1.00 95.88 92 PHE A CA 1
ATOM 705 C C . PHE A 1 92 ? 10.575 -1.234 -0.020 1.00 95.88 92 PHE A C 1
ATOM 707 O O . PHE A 1 92 ? 10.707 -2.267 0.639 1.00 95.88 92 PHE A O 1
ATOM 714 N N . HIS A 1 93 ? 11.340 -0.158 0.159 1.00 95.88 93 HIS A N 1
ATOM 715 C CA . HIS A 1 93 ? 12.400 -0.031 1.148 1.00 95.88 93 HIS A CA 1
ATOM 716 C C . HIS A 1 93 ? 11.932 0.663 2.433 1.00 95.88 93 HIS A C 1
ATOM 718 O O . HIS A 1 93 ? 12.712 0.779 3.378 1.00 95.88 93 HIS A O 1
ATOM 724 N N . MET A 1 94 ? 10.674 1.112 2.489 1.00 96.38 94 MET A N 1
ATOM 725 C CA . MET A 1 94 ? 10.095 1.748 3.667 1.00 96.38 94 MET A CA 1
ATOM 726 C C . MET A 1 94 ? 9.309 0.742 4.519 1.00 96.38 94 MET A C 1
ATOM 728 O O . MET A 1 94 ? 8.702 -0.179 3.971 1.00 96.38 94 MET A O 1
ATOM 732 N N . PRO A 1 95 ? 9.272 0.914 5.854 1.00 97.38 95 PRO A N 1
ATOM 733 C CA . PRO A 1 95 ? 8.416 0.112 6.718 1.00 97.38 95 PRO A CA 1
ATOM 734 C C . PRO A 1 95 ? 6.940 0.290 6.366 1.00 97.38 95 PRO A C 1
ATOM 736 O O . PRO A 1 95 ? 6.444 1.420 6.331 1.00 97.38 95 PRO A O 1
ATOM 739 N N . VAL A 1 96 ? 6.234 -0.8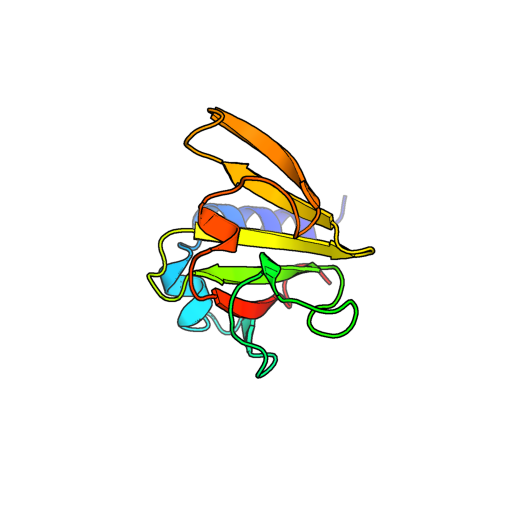20 6.177 1.00 97.62 96 VAL A N 1
ATOM 740 C CA . VAL A 1 96 ? 4.791 -0.879 5.922 1.00 97.62 96 VAL A CA 1
ATOM 741 C C . VAL A 1 96 ? 4.068 -1.713 6.976 1.00 97.62 96 VAL A C 1
ATOM 743 O O . VAL A 1 96 ? 4.669 -2.568 7.631 1.00 97.62 96 VAL A O 1
ATOM 746 N N . GLU A 1 97 ? 2.773 -1.456 7.116 1.00 97.19 97 GLU A N 1
ATOM 747 C CA . GLU A 1 97 ? 1.794 -2.320 7.777 1.00 97.19 97 GLU A CA 1
ATOM 748 C C . GLU A 1 97 ? 0.854 -2.897 6.711 1.00 97.19 97 GLU A C 1
ATOM 750 O O . GLU A 1 97 ? 0.415 -2.157 5.822 1.00 97.19 97 GLU A O 1
ATOM 755 N N . ILE A 1 98 ? 0.547 -4.196 6.789 1.00 96.81 98 ILE A N 1
ATOM 756 C CA . ILE A 1 98 ? -0.413 -4.831 5.883 1.00 96.81 98 ILE A CA 1
ATOM 757 C C . ILE A 1 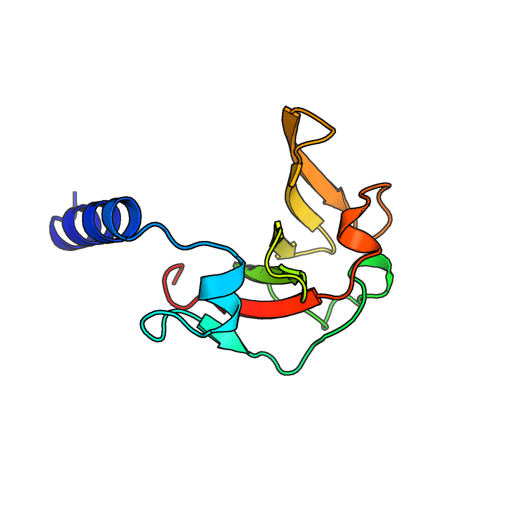98 ? -1.813 -4.776 6.466 1.00 96.81 98 ILE A C 1
ATOM 759 O O . ILE A 1 98 ? -2.083 -5.284 7.558 1.00 96.81 98 ILE A O 1
ATOM 763 N N . LEU A 1 99 ? -2.706 -4.169 5.693 1.00 95.38 99 LEU A N 1
ATOM 764 C CA . LEU A 1 99 ? -4.107 -3.993 6.019 1.00 95.38 99 LEU A CA 1
ATOM 765 C C . LEU A 1 99 ? -4.976 -4.702 4.985 1.00 95.38 99 LEU A C 1
ATOM 767 O O . LEU A 1 99 ? -4.764 -4.563 3.783 1.00 95.38 99 LEU A O 1
ATOM 771 N N . HIS A 1 100 ? -6.003 -5.396 5.446 1.00 92.88 100 HIS A N 1
ATOM 772 C CA . HIS A 1 100 ? -7.061 -5.900 4.592 1.00 92.88 100 HIS A CA 1
ATOM 773 C C . HIS A 1 100 ? -8.155 -4.837 4.454 1.00 92.88 100 HIS A C 1
ATOM 775 O O . HIS A 1 100 ? -8.603 -4.286 5.461 1.00 92.88 100 HIS A O 1
ATOM 781 N N . CYS A 1 101 ? -8.572 -4.523 3.226 1.00 83.88 101 CYS A N 1
ATOM 782 C CA . CYS A 1 101 ? -9.626 -3.543 2.959 1.00 83.88 101 CYS A CA 1
ATOM 783 C C . CYS A 1 101 ? -10.965 -4.245 2.713 1.00 83.88 101 CYS A C 1
ATOM 785 O O . CYS A 1 101 ? -11.157 -4.874 1.672 1.00 83.88 101 CYS A O 1
ATOM 787 N N . ILE A 1 102 ? -11.901 -4.079 3.652 1.00 78.56 102 ILE A N 1
ATOM 788 C CA . ILE A 1 102 ? -13.219 -4.742 3.644 1.00 78.56 102 ILE A CA 1
ATOM 789 C C . ILE A 1 102 ? -14.130 -4.160 2.546 1.00 78.56 102 ILE A C 1
ATOM 791 O O . ILE A 1 102 ? -15.064 -4.798 2.080 1.00 78.56 102 ILE A O 1
ATOM 795 N N . LEU A 1 103 ? -13.856 -2.935 2.091 1.00 67.56 103 LEU A N 1
ATOM 796 C CA . LEU A 1 103 ? -14.677 -2.245 1.089 1.00 67.56 103 LEU A CA 1
ATOM 797 C C . LEU A 1 103 ? -14.543 -2.793 -0.336 1.00 67.56 103 LEU A C 1
ATOM 799 O O . LEU A 1 103 ? -15.321 -2.405 -1.203 1.00 67.56 103 LEU A O 1
ATOM 803 N N . LEU A 1 104 ? -13.528 -3.615 -0.601 1.00 59.19 104 LEU A N 1
ATOM 804 C CA . LEU A 1 104 ? -13.250 -4.136 -1.941 1.00 59.19 104 LEU A CA 1
ATOM 805 C C . LEU A 1 104 ? -13.839 -5.539 -2.172 1.00 59.19 104 LEU A C 1
ATOM 807 O O . LEU A 1 104 ? -13.499 -6.148 -3.188 1.00 59.19 104 LEU A O 1
ATOM 811 N N . ASP A 1 105 ? -14.637 -6.054 -1.224 1.00 56.47 105 ASP A N 1
ATOM 812 C CA . ASP A 1 105 ? -15.306 -7.366 -1.286 1.00 56.47 105 ASP A CA 1
ATOM 813 C C . ASP A 1 105 ? -16.539 -7.391 -2.199 1.00 56.47 105 ASP A C 1
ATOM 815 O O . ASP A 1 105 ? -17.274 -6.377 -2.269 1.00 56.47 105 ASP A O 1
#

Organism: NCBI:txid1658618

Secondary structure (DSSP, 8-state):
--HHHHHHHHHHHHT---HHHHHTTGGG-EEEEEEEEEGGG--TTS--TTEEEEETTSS-EEEEEETTEEEEEETTTTEEEEEETTS--GGGGSEEEEEEEGGG-

Nearest PDB structures (foldseek):
  3pbi-assembly1_A  TM=6.850E-01  e=9.473E-03  Mycobacterium tuberculosis
  4xcm-assembly1_A  TM=6.916E-01  e=5.283E-02  Thermus thermophilus HB8
  3h41-assembly1_A  TM=7.052E-01  e=1.134E-01  Bacillus cereus ATCC 10987
  8er5-assembly1_B  TM=6.083E-01  e=1.288E-01  [Clostridium] innocuum 2959
  6s3h-assembly1_A  TM=2.733E-01  e=5.169E+00  Thermus oshimai JL-2

pLDDT: mean 90.12, std 7.58, range [56.47, 97.62]